Protein AF-A0A919WDZ3-F1 (afdb_monomer_lite)

Radius of gyration: 24.12 Å; chains: 1; bounding box: 47×44×51 Å

Secondary structure (DSSP, 8-state):
---------TTS---S-SSPPPPP--S-TTTS-HHHHS-----HHHHHHHHHHHHHHHHHHT-

pLDDT: mean 72.78, std 10.9, range [44.56, 91.38]

Organism: NCBI:txid571911

Foldseek 3Di:
DDDPDQDADPVRDDDDPPDPDDDPDPDDPVRPPVVVVDDPPDPPPVVVVVVVVVVVVVVVVVD

Structure (mmCIF, N/CA/C/O backbone):
data_AF-A0A919WDZ3-F1
#
_entry.id   AF-A0A919WDZ3-F1
#
loop_
_atom_site.group_PDB
_atom_site.id
_atom_site.type_symbol
_atom_site.label_atom_id
_atom_site.label_alt_id
_atom_site.label_comp_id
_atom_site.label_asym_id
_atom_site.label_entity_id
_atom_site.label_seq_id
_atom_site.pdbx_PDB_ins_code
_atom_site.Cartn_x
_atom_site.Cartn_y
_atom_site.Cartn_z
_atom_site.occupancy
_atom_site.B_iso_or_equiv
_atom_site.auth_seq_id
_atom_site.auth_comp_id
_atom_site.auth_asym_id
_atom_site.auth_atom_id
_atom_site.pdbx_PDB_model_num
ATOM 1 N N . MET A 1 1 ? -28.276 28.710 15.713 1.00 44.56 1 MET A N 1
ATOM 2 C CA . MET A 1 1 ? -27.104 27.891 15.351 1.00 44.56 1 MET A CA 1
ATOM 3 C C . MET A 1 1 ? -26.638 28.398 14.005 1.00 44.56 1 MET A C 1
ATOM 5 O O . MET A 1 1 ? -27.461 28.534 13.109 1.00 44.56 1 MET A O 1
ATOM 9 N N . THR A 1 2 ? -25.399 28.871 13.953 1.00 53.75 2 THR A N 1
ATOM 10 C CA . THR A 1 2 ? -24.789 29.554 12.810 1.00 53.75 2 THR A CA 1
ATOM 11 C C . THR A 1 2 ? -24.643 28.588 11.645 1.00 53.75 2 THR A C 1
ATOM 13 O O . THR A 1 2 ? -24.161 27.476 11.819 1.00 53.75 2 THR A O 1
ATOM 16 N N . GLN A 1 3 ? -25.109 29.009 10.476 1.00 59.34 3 GLN A N 1
ATOM 17 C CA . GLN A 1 3 ? -24.934 28.294 9.222 1.00 59.34 3 GLN A CA 1
ATOM 18 C C . GLN A 1 3 ? -23.476 28.528 8.798 1.00 59.34 3 GLN A C 1
ATOM 20 O O . GLN A 1 3 ? -23.165 29.560 8.208 1.00 59.34 3 GLN A O 1
ATOM 25 N N . GLU A 1 4 ? -22.563 27.652 9.227 1.00 62.62 4 GLU A N 1
ATOM 26 C CA . GLU A 1 4 ? -21.204 27.623 8.683 1.00 62.62 4 GLU A CA 1
ATOM 27 C C . GLU A 1 4 ? -21.323 27.273 7.203 1.00 62.62 4 GLU A C 1
ATOM 29 O O . GLU A 1 4 ? -21.890 26.252 6.827 1.00 62.62 4 GLU A O 1
ATOM 34 N N . THR A 1 5 ? -20.911 28.204 6.354 1.00 63.72 5 THR A N 1
ATOM 35 C CA . THR A 1 5 ? -21.029 28.065 4.910 1.00 63.72 5 THR A CA 1
ATOM 36 C C . THR A 1 5 ? -19.933 27.131 4.414 1.00 63.72 5 THR A C 1
ATOM 38 O O . THR A 1 5 ? -18.760 27.448 4.608 1.00 63.72 5 THR A O 1
ATOM 41 N N . ASP A 1 6 ? -20.303 26.052 3.719 1.00 61.03 6 ASP A N 1
ATOM 42 C CA . ASP A 1 6 ? -19.411 25.126 2.992 1.00 61.03 6 ASP A CA 1
ATOM 43 C C . ASP A 1 6 ? -18.709 25.793 1.783 1.00 61.03 6 ASP A C 1
ATOM 45 O O . ASP A 1 6 ? -18.634 25.235 0.689 1.00 61.03 6 ASP A O 1
ATOM 49 N N . GLN A 1 7 ? -18.244 27.038 1.927 1.00 65.56 7 GLN A N 1
ATOM 50 C CA . GLN A 1 7 ? -17.442 27.700 0.907 1.00 65.56 7 GLN A CA 1
ATOM 51 C C . GLN A 1 7 ? -15.967 27.380 1.142 1.00 65.56 7 GLN A C 1
ATOM 53 O O . GLN A 1 7 ? -15.479 27.599 2.258 1.00 65.56 7 GLN A O 1
ATOM 58 N N . PRO A 1 8 ? -15.238 26.897 0.118 1.00 64.50 8 PRO A N 1
ATOM 59 C CA . PRO A 1 8 ? -13.807 26.690 0.230 1.00 64.50 8 PRO A CA 1
ATOM 60 C C . PRO A 1 8 ? -13.119 27.978 0.678 1.00 64.50 8 PRO A C 1
ATOM 62 O O . PRO A 1 8 ? -13.475 29.072 0.241 1.00 64.50 8 PRO A O 1
ATOM 65 N N . ASN A 1 9 ? -12.160 27.853 1.592 1.00 63.69 9 ASN A N 1
ATOM 66 C CA . ASN A 1 9 ? -11.403 28.987 2.096 1.00 63.69 9 ASN A CA 1
ATOM 67 C C . ASN A 1 9 ? -10.560 29.564 0.953 1.00 63.69 9 ASN A C 1
ATOM 69 O O . ASN A 1 9 ? -10.503 29.017 -0.147 1.00 63.69 9 ASN A O 1
ATOM 73 N N . GLU A 1 10 ? -9.879 30.675 1.203 1.00 64.12 10 GLU A N 1
ATOM 74 C CA . GLU A 1 10 ? -9.023 31.332 0.208 1.00 64.12 10 GLU A C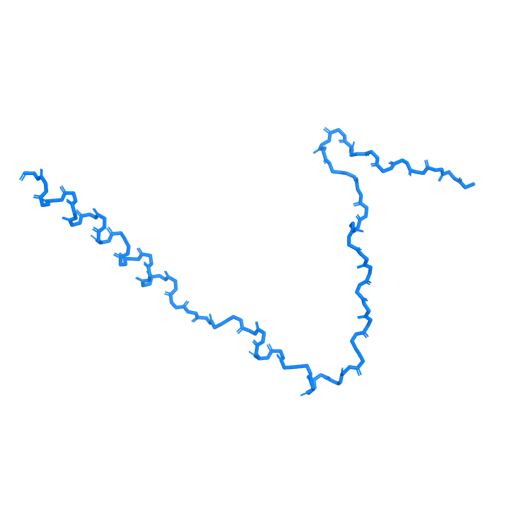A 1
ATOM 75 C C . GLU A 1 10 ? -7.921 30.429 -0.390 1.00 64.12 10 GLU A C 1
ATOM 77 O O . GLU A 1 10 ? -7.360 30.763 -1.431 1.00 64.12 10 GLU A O 1
ATOM 82 N N . PHE A 1 11 ? -7.653 29.266 0.219 1.00 66.62 11 PHE A N 1
ATOM 83 C CA . PHE A 1 11 ? -6.734 28.231 -0.266 1.00 66.62 11 PHE A CA 1
ATOM 84 C C . PHE A 1 11 ? -7.427 27.099 -1.054 1.00 66.62 11 PHE A C 1
ATOM 86 O O . PHE A 1 11 ? -6.765 26.152 -1.475 1.00 66.62 11 PHE A O 1
ATOM 93 N N . GLY A 1 12 ? -8.742 27.176 -1.282 1.00 60.66 12 GLY A N 1
ATOM 94 C CA . GLY A 1 12 ? -9.502 26.261 -2.140 1.00 60.66 12 GLY A CA 1
ATOM 95 C C . GLY A 1 12 ? -10.051 25.000 -1.464 1.00 60.66 12 GLY A C 1
ATOM 96 O O . GLY A 1 12 ? -10.651 24.179 -2.151 1.00 60.66 12 GLY A O 1
ATOM 97 N N . PHE A 1 13 ? -9.904 24.838 -0.146 1.00 65.31 13 PHE A N 1
ATOM 98 C CA . PHE A 1 13 ? -10.442 23.684 0.586 1.00 65.31 13 PHE A CA 1
ATOM 99 C C . PHE A 1 13 ? -11.141 24.115 1.873 1.00 65.31 13 PHE A C 1
ATOM 101 O O . PHE A 1 13 ? -10.492 24.457 2.856 1.00 65.31 13 PHE A O 1
ATOM 108 N N . SER A 1 14 ? -12.467 24.013 1.889 1.00 62.50 14 SER A N 1
ATOM 109 C CA . SER A 1 14 ? -13.252 23.947 3.123 1.00 62.50 14 SER A CA 1
ATOM 110 C C . SER A 1 14 ? -14.371 22.955 2.914 1.00 62.50 14 SER A C 1
ATOM 112 O O . SER A 1 14 ? -15.216 23.131 2.041 1.00 62.50 14 SER A O 1
ATOM 114 N N . GLY A 1 15 ? -14.366 21.925 3.733 1.00 62.09 15 GLY A N 1
ATOM 115 C CA . GLY A 1 15 ? -15.439 20.962 3.841 1.00 62.09 15 GLY A CA 1
ATOM 116 C C . GLY A 1 15 ? -14.957 19.869 4.771 1.00 62.09 15 GLY A C 1
ATOM 117 O O . GLY A 1 15 ? -13.819 19.413 4.642 1.00 62.09 15 GLY A O 1
ATOM 118 N N . GLY A 1 16 ? -15.802 19.458 5.717 1.00 69.56 16 GLY A N 1
ATOM 119 C CA . GLY A 1 16 ? -15.623 18.158 6.361 1.00 69.56 16 GLY A CA 1
ATOM 120 C C . GLY A 1 16 ? -15.564 17.048 5.305 1.00 69.56 16 GLY A C 1
ATOM 121 O O . GLY A 1 16 ? -15.757 17.309 4.115 1.00 69.56 16 GLY A O 1
ATOM 122 N N . ALA A 1 17 ? -15.292 15.807 5.720 1.00 65.75 17 ALA A N 1
ATOM 123 C CA . ALA A 1 17 ? -15.347 14.676 4.797 1.00 65.75 17 ALA A CA 1
ATOM 124 C C . ALA A 1 17 ? -16.645 14.758 3.970 1.00 65.75 17 ALA A C 1
ATOM 126 O O . ALA A 1 17 ? -17.742 14.766 4.519 1.00 65.75 17 ALA A O 1
ATOM 127 N N . THR A 1 18 ? -16.516 14.920 2.651 1.00 67.19 18 THR A N 1
ATOM 128 C CA . THR A 1 18 ? -17.675 15.057 1.753 1.00 67.19 18 THR A CA 1
ATOM 129 C C . THR A 1 18 ? -18.337 13.709 1.487 1.00 67.19 18 THR A C 1
ATOM 131 O O . THR A 1 18 ? -19.442 13.646 0.951 1.00 67.19 18 THR A O 1
ATOM 134 N N . ALA A 1 19 ? -17.654 12.626 1.857 1.00 77.31 19 ALA A N 1
ATOM 135 C CA . ALA A 1 19 ? -18.206 11.292 1.865 1.00 77.31 19 ALA A CA 1
ATOM 136 C C . ALA A 1 19 ? -19.055 11.085 3.131 1.00 77.31 19 ALA A C 1
ATOM 138 O O . ALA A 1 19 ? -18.673 11.564 4.200 1.00 77.31 19 ALA A O 1
ATOM 139 N N . PRO A 1 20 ? -20.174 10.348 3.033 1.00 80.75 20 PRO A N 1
ATOM 140 C CA . PRO A 1 20 ? -20.872 9.851 4.209 1.00 80.75 20 PRO A CA 1
ATOM 141 C C . PRO A 1 20 ? -19.909 9.117 5.143 1.00 80.75 20 PRO A C 1
ATOM 143 O O . PRO A 1 20 ? -18.998 8.428 4.674 1.00 80.75 20 PRO A O 1
ATOM 146 N N . GLU A 1 21 ? -20.147 9.238 6.449 1.00 82.19 21 GLU A N 1
ATOM 147 C CA . GLU A 1 21 ? -19.481 8.391 7.435 1.00 82.19 21 GLU A CA 1
ATOM 148 C C . GLU A 1 21 ? -19.689 6.924 7.015 1.00 82.19 21 GLU A C 1
ATOM 150 O O . GLU A 1 21 ? -20.834 6.528 6.753 1.00 82.19 21 GLU A O 1
ATOM 155 N N . PRO A 1 22 ? -18.622 6.119 6.880 1.00 79.56 22 PRO A N 1
ATOM 156 C CA . PRO A 1 22 ? -18.786 4.718 6.543 1.00 79.56 22 PRO A CA 1
ATOM 157 C C . PRO A 1 22 ? -19.566 4.010 7.652 1.00 79.56 22 PRO A C 1
ATOM 159 O O . PRO A 1 22 ? -19.357 4.258 8.841 1.00 79.56 22 PRO A O 1
ATOM 162 N N . GLU A 1 23 ? -20.456 3.102 7.256 1.00 86.62 23 GLU A N 1
ATOM 163 C CA . GLU A 1 23 ? -21.137 2.228 8.209 1.00 86.62 23 GLU A CA 1
ATOM 164 C C . GLU A 1 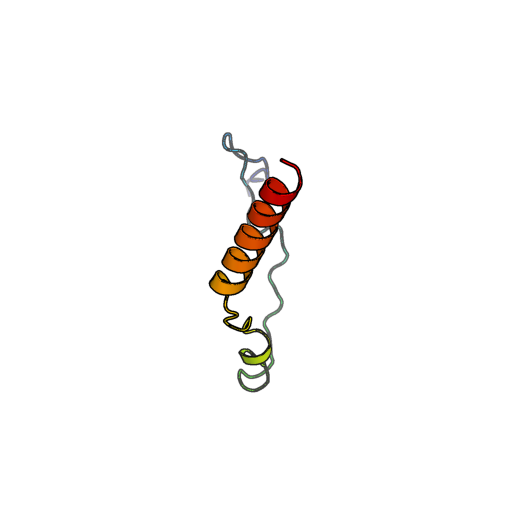23 ? -20.082 1.419 8.989 1.00 86.62 23 GLU A C 1
ATOM 166 O O . GLU A 1 23 ? -19.133 0.908 8.379 1.00 86.62 23 GLU A O 1
ATOM 171 N N . PRO A 1 24 ? -20.219 1.281 10.321 1.00 80.31 24 PRO A N 1
ATOM 172 C CA . PRO A 1 24 ? -19.314 0.458 11.106 1.00 80.31 24 PRO A CA 1
ATOM 173 C C . PRO A 1 24 ? -19.333 -0.976 10.582 1.00 80.31 24 PRO A C 1
ATOM 175 O O . PRO A 1 24 ? -20.391 -1.605 10.516 1.00 80.31 24 PRO A O 1
ATOM 178 N N . ASP A 1 25 ? -18.165 -1.508 10.229 1.00 80.00 25 ASP A N 1
ATOM 179 C CA . ASP A 1 25 ? -18.076 -2.901 9.811 1.00 80.00 25 ASP A CA 1
ATOM 180 C C . ASP A 1 25 ? -18.347 -3.806 11.019 1.00 80.00 25 ASP A C 1
ATOM 182 O O . ASP A 1 25 ? -17.619 -3.787 12.012 1.00 80.00 25 ASP A O 1
ATOM 186 N N . THR A 1 26 ? -19.434 -4.573 10.960 1.00 84.69 26 THR A N 1
ATOM 187 C CA . THR A 1 26 ? -19.842 -5.482 12.039 1.00 84.69 26 THR A CA 1
ATOM 188 C C . THR A 1 26 ? -19.172 -6.849 11.940 1.00 84.69 26 THR A C 1
ATOM 190 O O . THR A 1 26 ? -19.410 -7.709 12.791 1.00 84.69 26 THR A O 1
ATOM 193 N N . ARG A 1 27 ? -18.404 -7.100 10.874 1.00 84.06 27 ARG A N 1
ATOM 194 C CA . ARG A 1 27 ? -17.657 -8.346 10.689 1.00 84.06 27 ARG A CA 1
ATOM 195 C C . ARG A 1 27 ? -16.520 -8.415 11.702 1.00 84.06 27 ARG A C 1
ATOM 197 O O . ARG A 1 27 ? -15.890 -7.407 12.014 1.00 84.06 27 ARG A O 1
ATOM 204 N N . SER A 1 28 ? -16.251 -9.608 12.224 1.00 80.50 28 SER A N 1
ATOM 205 C CA . SER A 1 28 ? -15.098 -9.801 13.099 1.00 80.50 28 SER A CA 1
ATOM 206 C C . SER A 1 28 ? -13.794 -9.587 12.313 1.00 80.50 28 SER A C 1
ATOM 208 O O . SER A 1 28 ? -13.784 -9.773 11.093 1.00 80.50 28 SER A O 1
ATOM 210 N N . PRO A 1 29 ? -12.679 -9.218 12.962 1.00 74.50 29 PRO A N 1
ATOM 211 C CA . PRO A 1 29 ? -11.398 -9.026 12.279 1.00 74.50 29 PRO A CA 1
ATOM 212 C C . PRO A 1 29 ? -10.948 -10.248 11.469 1.00 74.50 29 PRO A C 1
ATOM 214 O O . PRO A 1 29 ? -10.309 -10.096 10.440 1.00 74.50 29 PRO A O 1
ATOM 217 N N . GLU A 1 30 ? -11.326 -11.457 11.887 1.00 72.31 30 GLU A N 1
ATOM 218 C CA . GLU A 1 30 ? -11.049 -12.711 11.174 1.00 72.31 30 GLU A CA 1
ATOM 219 C C . GLU A 1 30 ? -11.917 -12.890 9.912 1.00 72.31 30 GLU A C 1
ATOM 221 O O . GLU A 1 30 ? -11.587 -13.686 9.038 1.00 72.31 30 GLU A O 1
ATOM 226 N N . GLN A 1 31 ? -13.042 -12.174 9.823 1.00 73.31 31 GLN A N 1
ATOM 227 C CA . GLN A 1 31 ? -13.938 -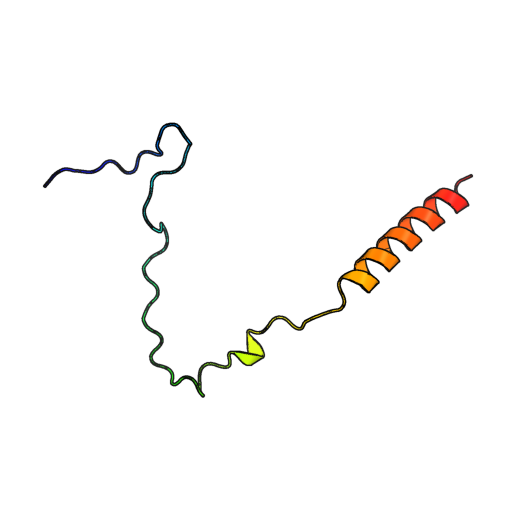12.120 8.661 1.00 73.31 31 GLN A CA 1
ATOM 228 C C . GLN A 1 31 ? -13.613 -10.951 7.718 1.00 73.31 31 GLN A C 1
ATOM 230 O O . GLN A 1 31 ? -14.060 -10.945 6.568 1.00 73.31 31 GLN A O 1
ATOM 235 N N . VAL A 1 32 ? -12.875 -9.949 8.201 1.00 70.44 32 VAL A N 1
ATOM 236 C CA . VAL A 1 32 ? -12.302 -8.883 7.381 1.00 70.44 32 VAL A CA 1
ATOM 237 C C . VAL A 1 32 ? -10.977 -9.409 6.846 1.00 70.44 32 VAL A C 1
ATOM 239 O O . VAL A 1 32 ? -9.966 -9.389 7.538 1.00 70.44 32 VAL A O 1
ATOM 242 N N . ASP A 1 33 ? -10.984 -9.912 5.612 1.00 65.62 33 ASP A N 1
ATOM 243 C CA . ASP A 1 33 ? -9.780 -10.415 4.949 1.00 65.62 33 ASP A CA 1
ATOM 244 C C . ASP A 1 33 ? -8.848 -9.252 4.564 1.00 65.62 33 ASP A C 1
ATOM 246 O O . ASP A 1 33 ? -8.770 -8.816 3.414 1.00 65.62 33 ASP A O 1
ATOM 250 N N . GLY A 1 34 ? -8.186 -8.686 5.574 1.00 64.12 34 GLY A N 1
ATOM 251 C CA . GLY A 1 34 ? -7.219 -7.607 5.413 1.00 64.12 34 GLY A CA 1
ATOM 252 C C . GLY A 1 34 ? -6.012 -8.032 4.578 1.00 64.12 34 GLY A C 1
ATOM 253 O O . GLY A 1 34 ? -5.419 -7.185 3.913 1.00 64.12 34 GLY A O 1
ATOM 254 N N . GLU A 1 35 ? -5.684 -9.329 4.549 1.00 58.34 35 GLU A N 1
ATOM 255 C CA . GLU A 1 35 ? -4.643 -9.877 3.674 1.00 58.34 35 GLU A CA 1
ATOM 256 C C . GLU A 1 35 ? -5.068 -9.854 2.198 1.00 58.34 35 GLU A C 1
ATOM 258 O O . GLU A 1 35 ? -4.246 -9.502 1.356 1.00 58.34 35 GLU A O 1
ATOM 263 N N . SER A 1 36 ? -6.344 -10.095 1.864 1.00 60.94 36 SER A N 1
ATOM 264 C CA . SER A 1 36 ? -6.861 -9.883 0.494 1.00 60.94 36 SER A CA 1
ATOM 265 C C . SER A 1 36 ? -6.924 -8.412 0.072 1.00 60.94 36 SER A C 1
ATOM 267 O O . SER A 1 36 ? -6.981 -8.121 -1.124 1.00 60.94 36 SER A O 1
ATOM 269 N N . ILE A 1 37 ? -6.934 -7.473 1.023 1.00 63.06 37 ILE A N 1
ATOM 270 C CA . I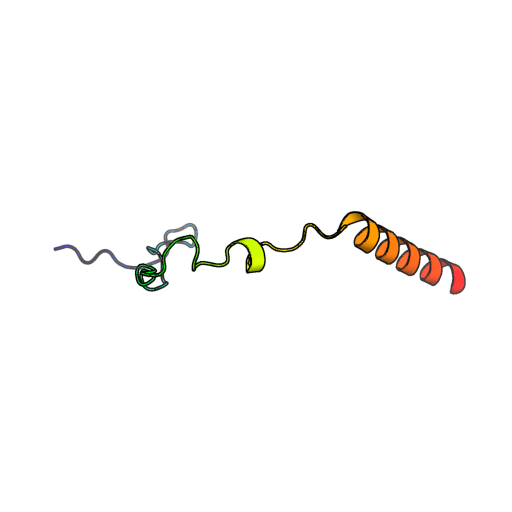LE A 1 37 ? -6.841 -6.029 0.738 1.00 63.06 37 ILE A CA 1
ATOM 271 C C . ILE A 1 37 ? -5.382 -5.594 0.566 1.00 63.06 37 ILE A C 1
ATOM 273 O O . ILE A 1 37 ? -5.114 -4.593 -0.105 1.00 63.06 37 ILE A O 1
ATOM 277 N N . ALA A 1 38 ? -4.433 -6.320 1.160 1.00 74.38 38 ALA A N 1
ATOM 278 C CA . ALA A 1 38 ? -3.028 -5.984 1.055 1.00 74.38 38 ALA A CA 1
ATOM 279 C C . ALA A 1 38 ? -2.604 -6.030 -0.417 1.00 74.38 38 ALA A C 1
ATOM 281 O O . ALA A 1 38 ? -2.588 -7.080 -1.060 1.00 74.38 38 A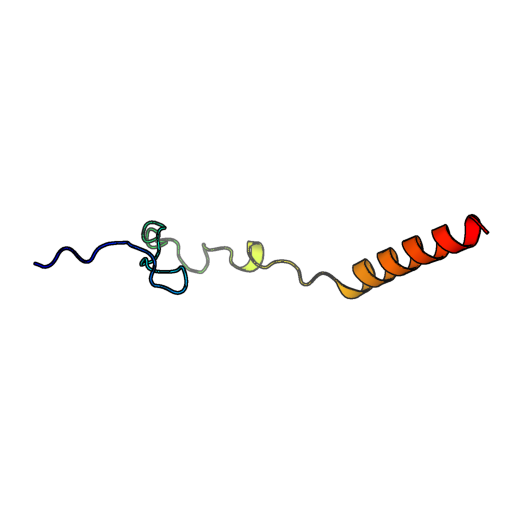LA A O 1
ATOM 282 N N . VAL A 1 39 ? -2.249 -4.862 -0.956 1.00 74.44 39 VAL A N 1
ATOM 283 C CA . VAL A 1 39 ? -1.634 -4.785 -2.278 1.00 74.44 39 VAL A CA 1
ATOM 284 C C . VAL A 1 39 ? -0.333 -5.584 -2.195 1.00 74.44 39 VAL A C 1
ATOM 286 O O . VAL A 1 39 ? 0.488 -5.283 -1.319 1.00 74.44 39 VAL A O 1
ATOM 289 N N . PRO A 1 40 ? -0.124 -6.597 -3.059 1.00 70.25 40 PRO A N 1
ATOM 290 C CA . PRO A 1 40 ? 1.124 -7.335 -3.073 1.00 70.25 40 PRO A CA 1
ATOM 291 C C . PRO A 1 40 ? 2.276 -6.344 -3.189 1.00 70.25 40 PRO A C 1
ATOM 293 O O . PRO A 1 40 ? 2.223 -5.438 -4.024 1.00 70.25 40 PRO A O 1
ATOM 296 N N . ALA A 1 41 ? 3.312 -6.513 -2.367 1.00 72.81 41 ALA A N 1
ATOM 297 C CA . ALA A 1 41 ? 4.557 -5.773 -2.520 1.00 72.81 41 ALA A CA 1
ATOM 298 C C . ALA A 1 41 ? 5.250 -6.253 -3.807 1.00 72.81 41 ALA A C 1
ATOM 300 O O . ALA A 1 41 ? 6.171 -7.065 -3.779 1.00 72.81 41 ALA A O 1
ATOM 301 N N . GLY A 1 42 ? 4.719 -5.830 -4.953 1.00 74.88 42 GLY A N 1
ATOM 302 C CA . GLY A 1 42 ? 5.287 -6.090 -6.261 1.00 74.88 42 GLY A CA 1
ATOM 303 C C . GLY A 1 42 ? 6.593 -5.325 -6.414 1.00 74.88 42 GLY A C 1
ATOM 304 O O . GLY A 1 42 ? 6.751 -4.227 -5.873 1.00 74.88 42 GLY A O 1
ATOM 305 N N . ASP A 1 43 ? 7.530 -5.899 -7.164 1.00 80.00 43 ASP A N 1
ATOM 306 C CA . ASP A 1 43 ? 8.765 -5.205 -7.500 1.00 80.00 43 ASP A CA 1
ATOM 307 C C . ASP A 1 43 ? 8.489 -4.089 -8.521 1.00 80.00 43 ASP A C 1
ATOM 309 O O . ASP A 1 43 ? 8.482 -4.282 -9.742 1.00 80.00 43 ASP A O 1
ATOM 313 N N . LEU A 1 44 ? 8.244 -2.892 -7.991 1.00 80.75 44 LEU A N 1
ATOM 314 C CA . LEU A 1 44 ? 8.098 -1.679 -8.787 1.00 80.75 44 LEU A CA 1
ATOM 315 C C . LEU A 1 44 ? 9.407 -1.316 -9.494 1.00 80.75 44 LEU A C 1
ATOM 317 O O . LEU A 1 44 ? 9.368 -0.722 -10.569 1.00 80.75 44 LEU A O 1
ATOM 321 N N . THR A 1 45 ? 10.558 -1.678 -8.920 1.00 86.50 45 THR A N 1
ATOM 322 C CA . THR A 1 45 ? 11.862 -1.289 -9.462 1.00 86.50 45 THR A CA 1
ATOM 323 C C . THR A 1 45 ? 12.156 -2.030 -10.756 1.00 86.50 45 THR A C 1
ATOM 325 O O . THR A 1 45 ? 12.466 -1.378 -11.747 1.00 86.50 45 THR A O 1
ATOM 328 N N . GLY A 1 46 ? 11.918 -3.343 -10.806 1.00 83.75 46 GLY A N 1
ATOM 329 C CA . GLY A 1 46 ? 12.048 -4.126 -12.034 1.00 83.75 46 GLY A CA 1
ATOM 330 C C . GLY A 1 46 ? 11.132 -3.635 -13.159 1.00 83.75 46 GLY A C 1
ATOM 331 O O . GLY A 1 46 ? 11.570 -3.517 -14.301 1.00 83.75 46 GLY A O 1
ATOM 332 N N . SER A 1 47 ? 9.889 -3.263 -12.834 1.00 85.50 47 SER A N 1
ATOM 333 C CA . SER A 1 47 ? 8.937 -2.726 -13.823 1.00 85.50 47 SER A CA 1
ATOM 334 C C . SER A 1 47 ? 9.401 -1.384 -14.406 1.00 85.50 47 SER A C 1
ATOM 336 O O . SER A 1 47 ? 9.290 -1.153 -15.608 1.00 85.50 47 SER A O 1
ATOM 338 N N . ILE A 1 48 ? 9.945 -0.502 -13.560 1.00 88.12 48 ILE A N 1
ATOM 339 C CA . ILE A 1 48 ? 10.473 0.804 -13.977 1.00 88.12 48 ILE A CA 1
ATOM 340 C C . ILE A 1 48 ? 11.755 0.632 -14.797 1.00 88.12 48 ILE A C 1
ATOM 342 O O . ILE A 1 48 ? 11.887 1.257 -15.846 1.00 88.12 48 ILE A O 1
ATOM 346 N N . THR A 1 49 ? 12.681 -0.222 -14.355 1.00 90.81 49 THR A N 1
ATOM 347 C CA . THR A 1 49 ? 13.925 -0.506 -15.081 1.00 90.81 49 THR A CA 1
ATOM 348 C C . THR A 1 49 ? 13.633 -1.042 -16.477 1.00 90.81 49 THR A C 1
ATOM 350 O O . THR A 1 49 ? 14.159 -0.499 -17.443 1.00 90.81 49 THR A O 1
ATOM 353 N N . HIS A 1 50 ? 12.726 -2.014 -16.601 1.00 87.94 50 HIS A N 1
ATOM 354 C CA . HIS A 1 50 ? 12.354 -2.579 -17.897 1.00 87.94 50 HIS A CA 1
ATOM 355 C C . HIS A 1 50 ? 11.770 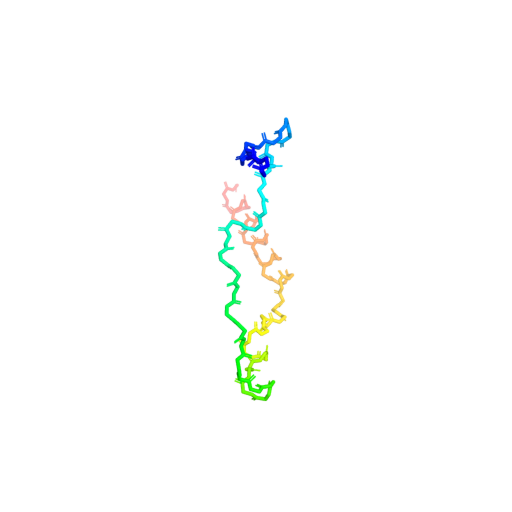-1.527 -18.853 1.00 87.94 50 HIS A C 1
ATOM 357 O O . HIS A 1 50 ? 12.145 -1.470 -20.021 1.00 87.94 50 HIS A O 1
ATOM 363 N N . ALA A 1 51 ? 10.900 -0.644 -18.350 1.00 89.38 51 ALA A N 1
ATOM 364 C CA . ALA A 1 51 ? 10.320 0.428 -19.157 1.00 89.38 51 ALA A CA 1
ATOM 365 C C . ALA A 1 51 ? 11.369 1.448 -19.643 1.00 89.38 51 ALA A C 1
ATOM 367 O O . ALA A 1 51 ? 11.249 1.975 -20.748 1.00 89.38 51 ALA A O 1
ATOM 368 N N . ILE A 1 52 ? 12.393 1.731 -18.829 1.00 91.38 52 ILE A N 1
ATOM 369 C CA . ILE A 1 52 ? 13.502 2.622 -19.202 1.00 91.38 52 ILE A CA 1
ATOM 370 C C . ILE A 1 52 ? 14.386 1.972 -20.273 1.00 91.38 52 ILE A C 1
ATOM 372 O O . ILE A 1 52 ? 14.739 2.637 -21.248 1.00 91.38 52 ILE A O 1
ATOM 376 N N . GLU A 1 53 ? 14.735 0.695 -20.106 1.00 91.19 53 GLU A N 1
ATOM 377 C CA . GLU A 1 53 ? 15.525 -0.065 -21.084 1.00 91.19 53 GLU A CA 1
ATOM 378 C C . GLU A 1 53 ? 14.814 -0.108 -22.441 1.00 91.19 53 GLU A C 1
ATOM 380 O O . GLU A 1 53 ? 15.393 0.279 -23.452 1.00 91.19 53 GLU A O 1
ATOM 385 N N . GLU A 1 54 ? 13.524 -0.451 -22.456 1.00 87.56 54 GLU A N 1
ATOM 386 C CA . GLU A 1 54 ? 12.739 -0.532 -23.688 1.00 87.56 54 GLU A CA 1
ATOM 387 C C . GLU A 1 54 ? 12.597 0.822 -24.404 1.00 87.56 54 GLU A C 1
ATOM 389 O O . GLU A 1 54 ? 12.592 0.878 -25.634 1.00 87.56 54 GLU A O 1
ATOM 394 N N . ALA A 1 55 ? 12.495 1.928 -23.662 1.00 86.50 55 ALA A N 1
ATOM 395 C CA . ALA A 1 55 ? 12.483 3.263 -24.257 1.00 86.50 55 ALA A CA 1
ATOM 396 C C . ALA A 1 55 ? 13.844 3.632 -24.868 1.00 86.50 55 ALA A C 1
ATOM 398 O O . ALA A 1 55 ? 13.895 4.188 -25.961 1.00 86.50 55 ALA A O 1
ATOM 399 N N . THR A 1 56 ? 14.936 3.287 -24.183 1.00 84.44 56 THR A N 1
ATOM 400 C CA . THR A 1 56 ? 16.300 3.638 -24.606 1.00 84.44 56 THR A CA 1
ATOM 401 C C . THR A 1 56 ? 16.757 2.812 -25.810 1.00 84.44 56 THR A C 1
ATOM 403 O O . THR A 1 56 ? 17.396 3.353 -26.711 1.00 84.44 56 THR A O 1
ATOM 406 N N . ASP A 1 57 ? 16.397 1.528 -25.867 1.00 80.25 57 ASP A N 1
ATOM 407 C CA . ASP A 1 57 ? 16.732 0.652 -26.997 1.00 80.25 57 ASP A CA 1
ATOM 408 C C . ASP A 1 57 ? 16.001 1.066 -28.283 1.00 80.25 57 ASP A C 1
ATOM 410 O O . ASP A 1 57 ? 16.581 1.010 -29.367 1.00 80.25 57 ASP A O 1
ATOM 414 N N . ARG A 1 58 ? 14.755 1.553 -28.184 1.00 71.75 58 ARG A N 1
ATOM 415 C CA . ARG A 1 58 ? 14.013 2.068 -29.350 1.00 71.75 58 ARG A CA 1
ATOM 416 C C . ARG A 1 58 ? 14.630 3.338 -29.936 1.00 71.75 58 ARG A C 1
ATOM 418 O O . ARG A 1 58 ? 14.628 3.487 -31.151 1.00 71.75 58 ARG A O 1
ATOM 425 N N . ASP A 1 59 ? 15.167 4.228 -29.103 1.00 67.38 59 ASP A N 1
ATOM 426 C CA . ASP A 1 59 ? 15.875 5.430 -29.571 1.00 67.38 59 ASP A CA 1
ATOM 427 C C . ASP A 1 59 ? 17.208 5.090 -30.269 1.00 67.38 59 ASP A C 1
ATOM 429 O O . ASP A 1 59 ? 17.698 5.864 -31.093 1.00 67.38 59 ASP A O 1
ATOM 433 N N . HIS A 1 60 ? 17.808 3.935 -29.961 1.00 62.81 60 HIS A N 1
ATOM 434 C CA . HIS A 1 60 ? 19.078 3.505 -30.552 1.00 62.81 60 HIS A CA 1
ATOM 435 C C . HIS A 1 60 ? 18.921 2.819 -31.920 1.00 62.81 60 HIS A C 1
ATOM 437 O O . HIS A 1 60 ? 19.851 2.864 -32.722 1.00 62.81 60 HIS A O 1
ATOM 443 N N . ASP A 1 61 ? 17.765 2.205 -32.193 1.00 63.22 61 ASP A N 1
ATOM 444 C CA . ASP A 1 61 ? 17.477 1.501 -33.457 1.00 63.22 61 ASP A CA 1
ATOM 445 C C . ASP A 1 61 ? 17.064 2.459 -34.601 1.00 63.22 61 ASP A C 1
ATOM 447 O O . ASP A 1 61 ? 17.189 2.118 -35.774 1.00 63.22 61 ASP A O 1
ATOM 451 N N . ASP A 1 62 ? 16.632 3.686 -34.275 1.00 61.44 62 ASP A N 1
ATOM 452 C CA . ASP A 1 62 ? 16.194 4.721 -35.236 1.00 61.44 62 ASP A CA 1
ATOM 453 C C . ASP A 1 62 ? 17.338 5.669 -35.704 1.00 61.44 62 ASP A C 1
ATOM 455 O O . ASP A 1 62 ? 17.083 6.678 -36.365 1.00 61.44 62 ASP A O 1
ATOM 459 N N . SER A 1 63 ? 18.608 5.379 -35.362 1.00 56.62 63 SER A N 1
ATOM 460 C CA . SER A 1 63 ? 19.795 6.226 -35.652 1.00 56.62 63 SER A CA 1
ATOM 461 C C . SER A 1 63 ? 20.718 5.709 -36.760 1.00 56.62 63 SER A C 1
ATOM 463 O O . SER A 1 63 ? 20.980 4.488 -36.824 1.00 56.62 63 SER A O 1
#

Sequence (63 aa):
MTQETDQPNEFGFSGGATAPEPEPDTRSPEQVDGESIAVPAGDLTGSITHAIEEATDRDHDDS